Protein AF-A0A7X4KQE0-F1 (afdb_monomer_lite)

Radius of gyration: 24.95 Å; chains: 1; bounding box: 39×38×97 Å

pLDDT: mean 81.62, std 15.53, range [39.34, 97.19]

Secondary structure (DSSP, 8-state):
-------SHHHHHHHHHHHHHHHHHHHHHHHHHSGGGS--TTPPPEEEEETTEEEEEHHHHHHHHHPPTTSS-BGGGTEEEEEEEEETTS-EEEEEEEE-STTPPEEEEEEEEETTEEEEEEEEEE---SSS----PPPHHHHHHHHHHEEEEEPPHHHHHHHHHTTT--

Organism: NCBI:txid2660641

Structure (mmCIF, N/CA/C/O backbone):
data_AF-A0A7X4KQE0-F1
#
_entry.id   AF-A0A7X4KQE0-F1
#
loop_
_atom_site.group_PDB
_atom_site.id
_atom_site.type_symbol
_atom_site.label_atom_id
_atom_site.label_alt_id
_atom_site.label_comp_id
_atom_site.label_asym_id
_atom_site.label_entity_id
_atom_site.label_seq_id
_atom_site.pdbx_PDB_ins_code
_atom_site.Cartn_x
_atom_site.Cartn_y
_atom_site.Cartn_z
_atom_site.occupancy
_atom_site.B_iso_or_equiv
_atom_site.auth_seq_id
_atom_site.auth_comp_id
_atom_site.auth_asym_id
_atom_site.auth_atom_id
_atom_site.pdbx_PDB_model_num
ATOM 1 N N . ALA A 1 1 ? -7.260 22.794 82.183 1.00 39.34 1 ALA A N 1
ATOM 2 C CA . ALA A 1 1 ? -8.124 22.379 81.057 1.00 39.34 1 ALA A CA 1
ATOM 3 C C . ALA A 1 1 ? -7.335 22.440 79.746 1.00 39.34 1 ALA A C 1
ATOM 5 O O . ALA A 1 1 ? -6.499 23.318 79.593 1.00 39.34 1 ALA A O 1
ATOM 6 N N . ALA A 1 2 ? -7.566 21.460 78.866 1.00 49.72 2 ALA A N 1
ATOM 7 C CA . ALA A 1 2 ? -6.991 21.271 77.524 1.00 49.72 2 ALA A CA 1
ATOM 8 C C . ALA A 1 2 ? -7.319 22.450 76.562 1.00 49.72 2 ALA A C 1
ATOM 10 O O . ALA A 1 2 ? -8.254 23.189 76.835 1.00 49.72 2 ALA A O 1
ATOM 11 N N . ARG A 1 3 ? -6.653 22.695 75.420 1.00 51.06 3 ARG A N 1
ATOM 12 C CA . ARG A 1 3 ? -6.339 21.786 74.297 1.00 51.06 3 ARG A CA 1
ATOM 13 C C . ARG A 1 3 ? -5.196 22.326 73.425 1.00 51.06 3 ARG A C 1
ATOM 15 O O . ARG A 1 3 ? -5.137 23.509 73.114 1.00 51.06 3 ARG A O 1
ATOM 22 N N . LYS A 1 4 ? -4.353 21.401 72.955 1.00 53.38 4 LYS A N 1
ATOM 23 C CA . LYS A 1 4 ? -3.429 21.573 71.825 1.00 53.38 4 LYS A CA 1
ATOM 24 C C . LYS A 1 4 ? -4.229 21.687 70.523 1.00 53.38 4 LYS A C 1
ATOM 26 O O . LYS A 1 4 ? -5.046 20.812 70.252 1.00 53.38 4 LYS A O 1
ATOM 31 N N . VAL A 1 5 ? -3.922 22.672 69.681 1.00 54.62 5 VAL A N 1
ATOM 32 C CA . VAL A 1 5 ? -4.358 22.690 68.275 1.00 54.62 5 VAL A CA 1
ATOM 33 C C . VAL A 1 5 ? -3.162 23.008 67.392 1.00 54.62 5 VAL A C 1
ATOM 35 O O . VAL A 1 5 ? -2.815 24.167 67.215 1.00 54.62 5 VAL A O 1
ATOM 38 N N . ARG A 1 6 ? -2.534 21.972 66.828 1.00 58.06 6 ARG A N 1
ATOM 39 C CA . ARG A 1 6 ? -1.686 22.081 65.629 1.00 58.06 6 ARG A CA 1
ATOM 40 C C . ARG A 1 6 ? -1.667 20.744 64.889 1.00 58.06 6 ARG A C 1
ATOM 42 O O . ARG A 1 6 ? -0.824 19.900 65.181 1.00 58.06 6 ARG A O 1
ATOM 49 N N . LYS A 1 7 ? -2.576 20.545 63.928 1.00 53.94 7 LYS A N 1
ATOM 50 C CA . LYS A 1 7 ? -2.412 19.519 62.880 1.00 53.94 7 LYS A CA 1
ATOM 51 C C . LYS A 1 7 ? -3.366 19.760 61.700 1.00 53.94 7 LYS A C 1
ATOM 53 O O . LYS A 1 7 ? -4.372 19.087 61.569 1.00 53.94 7 LYS A O 1
ATOM 58 N N . GLY A 1 8 ? -3.057 20.749 60.861 1.00 50.97 8 GLY A N 1
ATOM 59 C CA . GLY A 1 8 ? -3.789 20.980 59.601 1.00 50.97 8 GLY A CA 1
ATOM 60 C C . GLY A 1 8 ? -2.901 21.025 58.354 1.00 50.97 8 GLY A C 1
ATOM 61 O O . GLY A 1 8 ? -3.337 20.674 57.271 1.00 50.97 8 GLY A O 1
ATOM 62 N N . TRP A 1 9 ? -1.624 21.395 58.490 1.00 56.19 9 TRP A N 1
ATOM 63 C CA . TRP A 1 9 ? -0.819 21.779 57.323 1.00 56.19 9 TRP A CA 1
ATOM 64 C C . TRP A 1 9 ? -0.098 20.623 56.606 1.00 56.19 9 TRP A C 1
ATOM 66 O O . TRP A 1 9 ? 0.259 20.730 55.440 1.00 56.19 9 TRP A O 1
ATOM 76 N N . ARG A 1 10 ? 0.099 19.479 57.271 1.00 57.31 10 ARG A N 1
ATOM 77 C CA . ARG A 1 10 ? 0.855 18.344 56.705 1.00 57.31 10 ARG A CA 1
ATOM 78 C C . ARG A 1 10 ? 0.039 17.447 55.767 1.00 57.31 10 ARG A C 1
ATOM 80 O O . ARG A 1 10 ? 0.621 16.547 55.175 1.00 57.31 10 ARG A O 1
ATOM 87 N N . TRP A 1 11 ? -1.276 17.649 55.666 1.00 57.97 11 TRP A N 1
ATOM 88 C CA . TRP A 1 11 ? -2.150 16.736 54.923 1.00 57.97 11 TRP A CA 1
ATOM 89 C C . TRP A 1 11 ? -2.253 17.106 53.440 1.00 57.97 11 TRP A C 1
ATOM 91 O O . TRP A 1 11 ? -2.018 16.253 52.592 1.00 57.97 11 TRP A O 1
ATOM 101 N N . SER A 1 12 ? -2.424 18.397 53.135 1.00 62.41 12 SER A N 1
ATOM 102 C CA . SER A 1 12 ? -2.459 18.894 51.752 1.00 62.41 12 SER A CA 1
ATOM 103 C C . SER A 1 12 ? -1.176 18.562 50.976 1.00 62.41 12 SER A C 1
ATOM 105 O O . SER A 1 12 ? -1.229 18.198 49.809 1.00 62.41 12 SER A O 1
ATOM 107 N N . TRP A 1 13 ? -0.006 18.593 51.624 1.00 61.50 13 TRP A N 1
ATOM 108 C CA . TRP A 1 13 ? 1.265 18.295 50.952 1.00 61.50 13 TRP A CA 1
ATOM 109 C C . TRP A 1 13 ? 1.401 16.826 50.521 1.00 61.50 13 TRP A C 1
ATOM 111 O O . TRP A 1 13 ? 2.035 16.533 49.509 1.00 61.50 13 TRP A O 1
ATOM 121 N N . LEU A 1 14 ? 0.790 15.911 51.279 1.00 75.00 14 LEU A N 1
ATOM 122 C CA . LEU A 1 14 ? 0.761 14.482 50.966 1.00 75.00 14 LEU A CA 1
ATOM 123 C C . LEU A 1 14 ? -0.174 14.187 49.786 1.00 75.00 14 LEU A C 1
ATOM 125 O O . LEU A 1 14 ? 0.155 13.356 48.944 1.00 75.00 14 LEU A O 1
ATOM 129 N N . GLU A 1 15 ? -1.292 14.907 49.686 1.00 74.69 15 GLU A N 1
ATOM 130 C CA . GLU A 1 15 ? -2.235 14.798 48.566 1.00 74.69 15 GLU A CA 1
ATOM 131 C C . GLU A 1 15 ? -1.615 15.308 47.257 1.00 74.69 15 GLU A C 1
ATOM 133 O O . GLU A 1 15 ? -1.683 14.631 46.229 1.00 74.69 15 GLU A O 1
ATOM 138 N N . TRP A 1 16 ? -0.910 16.444 47.302 1.00 81.38 16 TRP A N 1
ATOM 139 C CA . TRP A 1 16 ? -0.156 16.945 46.148 1.00 81.38 16 TRP A CA 1
ATOM 140 C C . TRP A 1 16 ? 0.995 16.014 45.751 1.00 81.38 16 TRP A C 1
ATOM 142 O O . TRP A 1 16 ? 1.248 15.823 44.561 1.00 81.38 16 TRP A O 1
ATOM 152 N N . GLY A 1 17 ? 1.657 15.384 46.729 1.00 83.88 17 GLY A N 1
ATOM 153 C CA . GLY A 1 17 ? 2.677 14.365 46.477 1.00 83.88 17 GLY A CA 1
ATOM 154 C C . GLY A 1 17 ? 2.121 13.139 45.748 1.00 83.88 17 GLY A C 1
ATOM 155 O O . GLY A 1 17 ? 2.747 12.652 44.810 1.00 83.8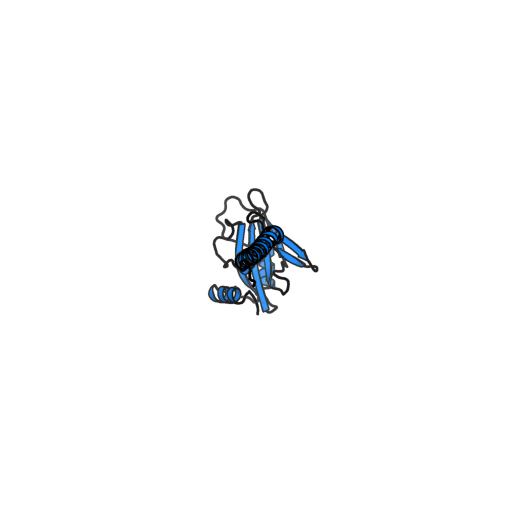8 17 GLY A O 1
ATOM 156 N N . ALA A 1 18 ? 0.923 12.678 46.121 1.00 81.25 18 ALA A N 1
ATOM 157 C CA . ALA A 1 18 ? 0.257 11.561 45.454 1.00 81.25 18 ALA A CA 1
ATOM 158 C C . ALA A 1 18 ? -0.132 11.900 44.005 1.00 81.25 18 ALA A C 1
ATOM 160 O O . ALA A 1 18 ? 0.113 11.098 43.105 1.00 81.25 18 ALA A O 1
ATOM 161 N N . LEU A 1 19 ? -0.662 13.104 43.755 1.00 82.25 19 LEU A N 1
ATOM 162 C CA . LEU A 1 19 ? -0.979 13.565 42.397 1.00 82.25 19 LEU A CA 1
ATOM 163 C C . LEU A 1 19 ? 0.273 13.664 41.519 1.00 82.25 19 LEU A C 1
ATOM 165 O O . LEU A 1 19 ? 0.269 13.175 40.390 1.00 82.25 19 LEU A O 1
ATOM 169 N N . ALA A 1 20 ? 1.360 14.234 42.045 1.00 84.62 20 ALA A N 1
ATOM 170 C CA . ALA A 1 20 ? 2.631 14.311 41.331 1.00 84.62 20 ALA A CA 1
ATOM 171 C C . ALA A 1 20 ? 3.213 12.918 41.044 1.00 84.62 20 ALA A C 1
ATOM 173 O O . ALA A 1 20 ? 3.724 12.683 39.951 1.00 84.62 20 ALA A O 1
ATOM 174 N N . ALA A 1 21 ? 3.095 11.979 41.988 1.00 85.56 21 ALA A N 1
ATOM 175 C CA . ALA A 1 21 ? 3.560 10.607 41.815 1.00 85.56 21 ALA A CA 1
ATOM 176 C C . ALA A 1 21 ? 2.759 9.847 40.746 1.00 85.56 21 ALA A C 1
ATOM 178 O O . ALA A 1 21 ? 3.359 9.181 39.905 1.00 85.56 21 ALA A O 1
ATOM 179 N N . VAL A 1 22 ? 1.427 9.978 40.725 1.00 86.44 22 VAL A N 1
ATOM 180 C CA . VAL A 1 22 ? 0.577 9.372 39.683 1.00 86.44 22 VAL A CA 1
ATOM 181 C C . VAL A 1 22 ? 0.881 9.978 38.312 1.00 86.44 22 VAL A C 1
ATOM 183 O O . VAL A 1 22 ? 0.994 9.241 37.334 1.00 86.44 22 VAL A O 1
ATOM 186 N N . LEU A 1 23 ? 1.091 11.296 38.235 1.00 86.88 23 LEU A N 1
ATOM 187 C CA . LEU A 1 23 ? 1.472 11.963 36.989 1.00 86.88 23 LEU A CA 1
ATOM 188 C C . LEU A 1 23 ? 2.850 11.492 36.497 1.00 86.88 23 LEU A C 1
ATOM 190 O O . LEU A 1 23 ? 3.009 11.170 35.324 1.00 86.88 23 LEU A O 1
ATOM 194 N N . ALA A 1 24 ? 3.836 11.399 37.393 1.00 87.69 24 ALA A N 1
ATOM 195 C CA . ALA A 1 24 ? 5.180 10.923 37.072 1.00 87.69 24 ALA A CA 1
ATOM 196 C C . ALA A 1 24 ? 5.186 9.447 36.650 1.00 87.69 24 ALA A C 1
ATOM 198 O O . ALA A 1 24 ? 5.903 9.087 35.720 1.00 87.69 24 ALA A O 1
ATOM 199 N N . LEU A 1 25 ? 4.355 8.608 37.277 1.00 85.62 25 LEU A N 1
ATOM 200 C CA . LEU A 1 25 ? 4.146 7.221 36.860 1.00 85.62 25 LEU A CA 1
ATOM 201 C C . LEU A 1 25 ? 3.483 7.142 35.484 1.00 85.62 25 LEU A C 1
ATOM 203 O O . LEU A 1 25 ? 3.952 6.383 34.644 1.00 85.62 25 LEU A O 1
ATOM 207 N N . GLY A 1 26 ? 2.455 7.950 35.214 1.00 81.38 26 GLY A N 1
ATOM 208 C CA . GLY A 1 26 ? 1.820 8.021 33.894 1.00 81.38 26 GLY A CA 1
ATOM 209 C C . GLY A 1 26 ? 2.786 8.483 32.799 1.00 81.38 26 GLY A C 1
ATOM 210 O O . GLY A 1 26 ? 2.861 7.864 31.741 1.00 81.38 26 GLY A O 1
ATOM 211 N N . VAL A 1 27 ? 3.588 9.519 33.066 1.00 82.25 27 VAL A N 1
ATOM 212 C CA . VAL A 1 27 ? 4.620 10.018 32.139 1.00 82.25 27 VAL A CA 1
ATOM 213 C C . VAL A 1 27 ? 5.755 9.009 31.973 1.00 82.25 27 VAL A C 1
ATOM 215 O O . VAL A 1 27 ? 6.245 8.836 30.862 1.00 82.25 27 VAL A O 1
ATOM 218 N N . GLY A 1 28 ? 6.167 8.323 33.040 1.00 81.50 28 GLY A N 1
ATOM 219 C CA . GLY A 1 28 ? 7.196 7.285 32.992 1.00 81.50 28 GLY A CA 1
ATOM 220 C C . GLY A 1 28 ? 6.743 6.072 32.184 1.00 81.50 28 GLY A C 1
ATOM 221 O O . GLY A 1 28 ? 7.408 5.687 31.227 1.00 81.50 28 GLY A O 1
ATOM 222 N N . LEU A 1 29 ? 5.574 5.517 32.506 1.00 73.69 29 LEU A N 1
ATOM 223 C CA . LEU A 1 29 ? 4.977 4.408 31.760 1.00 73.69 29 LEU A CA 1
ATOM 224 C C . LEU A 1 29 ? 4.671 4.800 30.310 1.00 73.69 29 LEU A C 1
ATOM 226 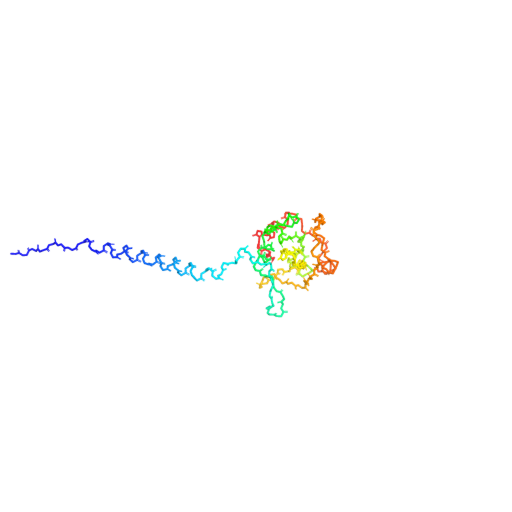O O . LEU A 1 29 ? 4.885 3.996 29.413 1.00 73.69 29 LEU A O 1
ATOM 230 N N . GLY A 1 30 ? 4.251 6.040 30.053 1.00 69.31 30 GLY A N 1
ATOM 231 C CA . GLY A 1 30 ? 4.080 6.547 28.693 1.00 69.31 30 GLY A CA 1
ATOM 232 C C . GLY A 1 30 ? 5.410 6.651 27.946 1.00 69.31 30 GLY A C 1
ATOM 233 O O . GLY A 1 30 ? 5.553 6.118 26.854 1.00 69.31 30 GLY A O 1
ATOM 234 N N . LYS A 1 31 ? 6.424 7.278 28.546 1.00 66.69 31 LYS A N 1
ATOM 235 C CA . LYS A 1 31 ? 7.725 7.499 27.904 1.00 66.69 31 LYS A CA 1
ATOM 236 C C . LYS A 1 31 ? 8.505 6.208 27.668 1.00 66.69 31 LYS A C 1
ATOM 238 O O . LYS A 1 31 ? 9.205 6.131 26.670 1.00 66.69 31 LYS A O 1
ATOM 243 N N . PHE A 1 32 ? 8.416 5.224 28.559 1.00 67.69 32 PHE A N 1
ATOM 244 C CA . PHE A 1 32 ? 9.171 3.973 28.431 1.00 67.69 32 PHE A CA 1
ATOM 245 C C . PHE A 1 32 ? 8.344 2.819 27.853 1.00 67.69 32 PHE A C 1
ATOM 247 O O . PHE A 1 32 ? 8.914 1.946 27.219 1.00 67.69 32 PHE A O 1
ATOM 254 N N . GLY A 1 33 ? 7.020 2.817 28.024 1.00 57.25 33 GLY A N 1
ATOM 255 C CA . GLY A 1 33 ? 6.136 1.781 27.479 1.00 57.25 33 GLY A CA 1
ATOM 256 C C . GLY A 1 33 ? 5.596 2.088 26.080 1.00 57.25 33 GLY A C 1
ATOM 257 O O . GLY A 1 33 ? 5.318 1.159 25.329 1.00 57.25 33 GLY A O 1
ATOM 258 N N . LEU A 1 34 ? 5.462 3.370 25.706 1.00 56.38 34 LEU A N 1
ATOM 259 C CA . LEU A 1 34 ? 4.989 3.772 24.372 1.00 56.38 34 LEU A CA 1
ATOM 260 C C . LEU A 1 34 ? 6.122 4.187 23.424 1.00 56.38 34 LEU A C 1
ATOM 262 O O . LEU A 1 34 ? 5.879 4.279 22.225 1.00 56.38 34 LEU A O 1
ATOM 266 N N . ALA A 1 35 ? 7.352 4.410 23.906 1.00 52.75 35 ALA A N 1
ATOM 267 C CA . ALA A 1 35 ? 8.478 4.732 23.021 1.00 52.75 35 ALA A CA 1
ATOM 268 C C . ALA A 1 35 ? 8.843 3.570 22.084 1.00 52.75 35 ALA A C 1
ATOM 270 O O . ALA A 1 35 ? 9.135 3.824 20.921 1.00 52.75 35 ALA A O 1
ATOM 271 N N . ASP A 1 36 ? 8.722 2.319 22.539 1.00 50.81 36 ASP A N 1
ATOM 272 C CA . ASP A 1 36 ? 8.872 1.133 21.677 1.00 50.81 36 ASP A CA 1
ATOM 273 C C . ASP A 1 36 ? 7.712 0.967 20.674 1.00 50.81 36 ASP A C 1
ATOM 275 O O . ASP A 1 36 ? 7.809 0.203 19.715 1.00 50.81 36 ASP A O 1
ATOM 279 N N . TRP A 1 37 ? 6.604 1.688 20.877 1.00 51.00 37 TRP A N 1
ATOM 280 C CA . TRP A 1 37 ? 5.461 1.743 19.961 1.00 51.00 37 TRP A CA 1
ATOM 281 C C . TRP A 1 37 ? 5.511 2.930 18.999 1.00 51.00 37 TRP A C 1
ATOM 283 O O . TRP A 1 37 ? 4.756 2.951 18.024 1.00 51.00 37 TRP A O 1
ATOM 293 N N . GLN A 1 38 ? 6.372 3.919 19.248 1.00 48.53 38 GLN A N 1
ATOM 294 C CA . GLN A 1 38 ? 6.547 5.043 18.344 1.00 48.53 38 GLN A CA 1
ATOM 295 C C . GLN A 1 38 ? 7.330 4.531 17.123 1.00 48.53 38 GLN A C 1
ATOM 297 O O . GLN A 1 38 ? 8.484 4.128 17.274 1.00 48.53 38 GLN A O 1
ATOM 302 N N . PRO A 1 39 ? 6.746 4.520 15.909 1.00 52.06 39 PRO A N 1
ATOM 303 C CA . PRO A 1 39 ? 7.472 4.097 14.720 1.00 52.06 39 PRO A CA 1
ATOM 304 C C . PRO A 1 39 ? 8.713 4.977 14.574 1.00 52.06 39 PRO A C 1
ATOM 306 O O . PRO A 1 39 ? 8.579 6.202 14.524 1.00 52.06 39 PRO A O 1
ATOM 309 N N . ASP A 1 40 ? 9.898 4.364 14.527 1.00 53.97 40 ASP A N 1
ATOM 310 C CA . ASP A 1 40 ? 11.155 5.080 14.315 1.00 53.97 40 ASP A CA 1
ATOM 311 C C . ASP A 1 40 ? 11.000 6.020 13.096 1.00 53.97 40 ASP A C 1
ATOM 313 O O . ASP A 1 40 ? 10.701 5.551 11.989 1.00 53.97 40 ASP A O 1
ATOM 317 N N . PRO A 1 41 ? 11.174 7.346 13.267 1.00 52.19 41 PRO A N 1
ATOM 318 C CA . PRO A 1 41 ? 11.052 8.321 12.186 1.00 52.19 41 PRO A CA 1
ATOM 319 C C . PRO A 1 41 ? 12.007 8.071 11.010 1.00 52.19 41 PRO A C 1
ATOM 321 O O . PRO A 1 41 ? 11.810 8.651 9.938 1.00 52.19 41 PRO A O 1
ATOM 324 N N . GLN A 1 42 ? 13.041 7.247 11.200 1.00 56.09 42 GLN A N 1
ATOM 325 C CA . GLN A 1 42 ? 14.028 6.855 10.195 1.00 56.09 42 GLN A CA 1
ATOM 326 C C . GLN A 1 42 ? 13.839 5.417 9.690 1.00 56.09 42 GLN A C 1
ATOM 328 O O . GLN A 1 42 ? 14.535 5.021 8.755 1.00 56.09 42 GLN A O 1
ATOM 333 N N . ALA A 1 43 ? 12.884 4.647 10.225 1.00 63.19 43 ALA A N 1
ATOM 334 C CA . ALA A 1 43 ? 12.665 3.285 9.757 1.00 63.19 43 ALA A CA 1
ATOM 335 C C . ALA A 1 43 ? 12.235 3.268 8.278 1.00 63.19 43 ALA A C 1
ATOM 337 O O . ALA A 1 43 ? 11.401 4.085 7.856 1.00 63.19 43 ALA A O 1
ATOM 338 N N . PRO A 1 44 ? 12.776 2.334 7.478 1.00 67.56 44 PRO A N 1
ATOM 339 C CA . PRO A 1 44 ? 12.383 2.177 6.089 1.00 67.56 44 PRO A CA 1
ATOM 340 C C . PRO A 1 44 ? 10.910 1.743 5.978 1.00 67.56 44 PRO A C 1
ATOM 342 O O . PRO A 1 44 ? 10.352 1.166 6.918 1.00 67.56 44 PRO A O 1
ATOM 345 N N . PRO A 1 45 ? 10.256 2.002 4.831 1.00 75.19 45 PRO A N 1
ATOM 346 C CA . PRO A 1 45 ? 8.938 1.442 4.545 1.00 75.19 45 PRO A CA 1
ATOM 347 C C . PRO A 1 45 ? 8.988 -0.082 4.694 1.00 75.19 45 PRO A C 1
ATOM 349 O O . PRO A 1 45 ? 9.826 -0.743 4.082 1.00 75.19 45 PRO A O 1
ATOM 352 N N . SER A 1 46 ? 8.110 -0.633 5.532 1.00 83.06 46 SER A N 1
ATOM 353 C CA . SER A 1 46 ? 8.169 -2.033 5.940 1.00 83.06 46 SER A CA 1
ATOM 354 C C . SER A 1 46 ? 6.890 -2.789 5.604 1.00 83.06 46 SER A C 1
ATOM 356 O O . SER A 1 46 ? 5.795 -2.231 5.483 1.00 83.06 46 SER A O 1
ATOM 358 N N . VAL A 1 47 ? 7.052 -4.097 5.448 1.00 88.56 47 VAL A N 1
ATOM 359 C CA . VAL A 1 47 ? 5.978 -5.068 5.260 1.00 88.56 47 VAL A CA 1
ATOM 360 C C . VAL A 1 47 ? 6.225 -6.233 6.208 1.00 88.56 47 VAL A C 1
ATOM 362 O O . VAL A 1 47 ? 7.377 -6.533 6.518 1.00 88.56 47 VAL A O 1
ATOM 365 N N . ALA A 1 48 ? 5.176 -6.917 6.662 1.00 89.62 48 ALA A N 1
ATOM 366 C CA . ALA A 1 48 ? 5.377 -8.254 7.219 1.00 89.62 48 ALA A CA 1
ATOM 367 C C . ALA A 1 48 ? 4.286 -9.220 6.819 1.00 89.62 48 ALA A C 1
ATOM 369 O O . ALA A 1 48 ? 3.183 -8.843 6.436 1.00 89.62 48 ALA A O 1
ATOM 370 N N . TRP A 1 49 ? 4.636 -10.487 6.954 1.00 89.62 49 TRP A N 1
ATOM 371 C CA . TRP A 1 49 ? 3.734 -11.593 6.761 1.00 89.62 49 TRP A CA 1
ATOM 372 C C . TRP A 1 49 ? 2.912 -11.829 8.028 1.00 89.62 49 TRP A C 1
ATOM 374 O O . TRP A 1 49 ? 3.483 -12.065 9.094 1.00 89.62 49 TRP A O 1
ATOM 384 N N . ARG A 1 50 ? 1.583 -11.758 7.922 1.00 88.25 50 ARG A N 1
ATOM 385 C CA . ARG A 1 50 ? 0.642 -12.122 8.990 1.00 88.25 50 ARG A CA 1
ATOM 386 C C . ARG A 1 50 ? -0.588 -12.784 8.391 1.00 88.25 50 ARG A C 1
ATOM 388 O O . ARG A 1 50 ? -1.072 -12.353 7.350 1.00 88.25 50 ARG A O 1
ATOM 395 N N . ASP A 1 51 ? -1.069 -13.838 9.041 1.00 85.56 51 ASP A N 1
ATOM 396 C CA . ASP A 1 51 ? -2.296 -14.548 8.653 1.00 85.56 51 ASP A CA 1
ATOM 397 C C . ASP A 1 51 ? -2.326 -14.969 7.171 1.00 85.56 51 ASP A C 1
ATOM 399 O O . ASP A 1 51 ? -3.342 -14.860 6.488 1.00 85.56 51 ASP A O 1
ATOM 403 N N . GLY A 1 52 ? -1.176 -15.408 6.644 1.00 89.44 52 GLY A N 1
ATOM 404 C CA . GLY A 1 52 ? -1.047 -15.836 5.248 1.00 89.44 52 GLY A CA 1
ATOM 405 C C . GLY A 1 52 ? -1.089 -14.700 4.219 1.00 89.44 52 GLY A C 1
ATOM 406 O O . GLY A 1 52 ? -1.220 -14.972 3.027 1.00 89.44 52 GLY A O 1
ATOM 407 N N . ALA A 1 53 ? -0.984 -13.443 4.652 1.00 92.38 53 ALA A N 1
ATOM 408 C CA . ALA A 1 53 ? -0.963 -12.275 3.784 1.00 92.38 53 ALA A CA 1
ATOM 409 C C . ALA A 1 53 ? 0.220 -11.354 4.102 1.00 92.38 53 ALA A C 1
ATOM 411 O O . ALA A 1 53 ? 0.667 -11.226 5.243 1.00 92.38 53 ALA A O 1
ATOM 412 N N . LEU A 1 54 ? 0.700 -10.653 3.078 1.00 94.69 54 LEU A N 1
ATOM 413 C CA . LEU A 1 54 ? 1.653 -9.568 3.256 1.00 94.69 54 LEU A CA 1
ATOM 414 C C . LEU A 1 54 ? 0.889 -8.301 3.663 1.00 94.69 54 LEU A C 1
ATOM 416 O O . LEU A 1 54 ? -0.049 -7.907 2.974 1.00 94.69 54 LEU A O 1
ATOM 420 N N . LEU A 1 55 ? 1.269 -7.673 4.773 1.00 95.44 55 LEU A N 1
ATOM 421 C CA . LEU A 1 55 ? 0.654 -6.455 5.303 1.00 95.44 55 LEU A CA 1
ATOM 422 C C . LEU A 1 55 ? 1.638 -5.287 5.292 1.00 95.44 55 LEU A C 1
ATOM 424 O O . LEU A 1 55 ? 2.813 -5.459 5.631 1.00 95.44 55 LEU A O 1
ATOM 428 N N . ALA A 1 56 ? 1.146 -4.095 4.952 1.00 94.50 56 ALA A N 1
ATOM 429 C CA . ALA A 1 56 ? 1.916 -2.861 5.059 1.00 94.50 56 ALA A CA 1
ATOM 430 C C . ALA A 1 56 ? 2.086 -2.491 6.529 1.00 94.50 56 ALA A C 1
ATOM 432 O O . ALA A 1 56 ? 1.148 -2.621 7.319 1.00 94.50 56 ALA A O 1
ATOM 433 N N . GLN A 1 57 ? 3.259 -1.977 6.887 1.00 90.88 57 GLN A N 1
ATOM 434 C CA . GLN A 1 57 ? 3.553 -1.528 8.242 1.00 90.88 57 GLN A CA 1
ATOM 435 C C . GLN A 1 57 ? 4.300 -0.196 8.263 1.00 90.88 57 GLN A C 1
ATOM 437 O O . GLN A 1 57 ? 4.773 0.311 7.241 1.00 90.88 57 GLN A O 1
ATOM 442 N N . GLY A 1 58 ? 4.350 0.396 9.458 1.00 88.81 58 GLY A N 1
ATOM 443 C CA . GLY A 1 58 ? 5.064 1.639 9.725 1.00 88.81 58 GLY A CA 1
ATOM 444 C C . GLY A 1 58 ? 4.694 2.747 8.740 1.00 88.81 58 GLY A C 1
ATOM 445 O O . GLY A 1 58 ? 3.520 3.027 8.497 1.00 88.81 58 GLY A O 1
ATOM 446 N N . ARG A 1 59 ? 5.716 3.358 8.134 1.00 88.12 59 ARG A N 1
ATOM 447 C CA . ARG A 1 59 ? 5.563 4.475 7.189 1.00 88.12 59 ARG A CA 1
ATOM 448 C C . ARG A 1 59 ? 4.768 4.108 5.947 1.00 88.12 59 ARG A C 1
ATOM 450 O O . ARG A 1 59 ? 4.071 4.963 5.414 1.00 88.12 59 ARG A O 1
ATOM 457 N N . LEU A 1 60 ? 4.854 2.861 5.484 1.00 93.12 60 LEU A N 1
ATOM 458 C CA . LEU A 1 60 ? 4.085 2.446 4.318 1.00 93.12 60 LEU A CA 1
ATOM 459 C C . LEU A 1 60 ? 2.589 2.427 4.646 1.00 93.12 60 LEU A C 1
ATOM 461 O O . LEU A 1 60 ? 1.805 3.007 3.903 1.00 93.12 60 LEU A O 1
ATOM 465 N N . ALA A 1 61 ? 2.201 1.839 5.781 1.00 93.94 61 ALA A N 1
ATOM 466 C CA . ALA A 1 61 ? 0.808 1.842 6.232 1.00 93.94 61 ALA A CA 1
ATOM 467 C C . ALA A 1 61 ? 0.281 3.269 6.463 1.00 93.94 61 ALA A C 1
ATOM 469 O O . ALA A 1 61 ? -0.782 3.618 5.960 1.00 93.94 61 ALA A O 1
ATOM 470 N N . LEU A 1 62 ? 1.062 4.119 7.137 1.00 92.94 62 LEU A N 1
ATOM 471 C CA . LEU A 1 62 ? 0.685 5.515 7.381 1.00 92.94 62 LEU A CA 1
ATOM 472 C C . LEU A 1 62 ? 0.531 6.317 6.083 1.00 92.94 62 LEU A C 1
ATOM 474 O O . LEU A 1 62 ? -0.430 7.068 5.937 1.00 92.94 62 LEU A O 1
ATOM 478 N N . ALA A 1 63 ? 1.432 6.137 5.113 1.00 94.25 63 ALA A N 1
ATOM 479 C CA . ALA A 1 63 ? 1.302 6.768 3.802 1.00 94.25 63 ALA A CA 1
ATOM 480 C C . ALA A 1 63 ? 0.049 6.280 3.061 1.00 94.25 63 ALA A C 1
ATOM 482 O O . ALA A 1 63 ? -0.662 7.086 2.463 1.00 94.25 63 ALA A O 1
ATOM 483 N N . LEU A 1 64 ? -0.249 4.981 3.130 1.00 96.38 64 LEU A N 1
ATOM 484 C CA . LEU A 1 64 ? -1.456 4.405 2.540 1.00 96.38 64 LEU A CA 1
ATOM 485 C C . LEU A 1 64 ? -2.739 4.928 3.193 1.00 96.38 64 LEU A C 1
ATOM 487 O O . LEU A 1 64 ? -3.753 5.018 2.510 1.00 96.38 64 LEU A O 1
ATOM 491 N N . ASP A 1 65 ? -2.710 5.330 4.461 1.00 95.44 65 ASP A N 1
ATOM 492 C CA . ASP A 1 65 ? -3.869 5.952 5.103 1.00 95.44 65 ASP A CA 1
ATOM 493 C C . ASP A 1 65 ? -3.968 7.462 4.812 1.00 95.44 65 ASP A C 1
ATOM 495 O O . ASP A 1 65 ? -5.071 7.966 4.602 1.00 95.44 65 ASP A O 1
ATOM 499 N N . GLN A 1 66 ? -2.840 8.183 4.777 1.00 94.44 66 GLN A N 1
ATOM 500 C CA . GLN A 1 66 ? -2.823 9.649 4.922 1.00 94.44 66 GLN A CA 1
ATOM 501 C C . GLN A 1 66 ? -2.278 10.428 3.721 1.00 94.44 66 GLN A C 1
ATOM 503 O O . GLN A 1 66 ? -2.563 11.618 3.594 1.00 94.44 66 GLN A O 1
ATOM 508 N N . ALA A 1 67 ? -1.466 9.821 2.855 1.00 94.25 67 ALA A N 1
ATOM 509 C CA . ALA A 1 67 ? -0.867 10.545 1.738 1.00 94.25 67 ALA A CA 1
ATOM 510 C C . ALA A 1 67 ? -1.859 10.610 0.565 1.00 94.25 67 ALA A C 1
ATOM 512 O O . ALA A 1 67 ? -2.349 9.555 0.168 1.00 94.25 67 ALA A O 1
ATOM 513 N N . PRO A 1 68 ? -2.147 11.783 -0.024 1.00 93.62 68 PRO A N 1
ATOM 514 C CA . PRO A 1 68 ? -2.922 11.876 -1.264 1.00 93.62 68 PRO A CA 1
ATOM 515 C C . PRO A 1 68 ? -2.188 11.234 -2.452 1.00 93.62 68 PRO A C 1
ATOM 517 O O . PRO A 1 68 ? -0.952 11.264 -2.514 1.00 93.62 68 PRO A O 1
ATOM 520 N N . SER A 1 69 ? -2.933 10.686 -3.412 1.00 93.00 69 SER A N 1
ATOM 521 C CA . SER A 1 69 ? -2.366 10.185 -4.669 1.00 93.00 69 SER A CA 1
ATOM 522 C C . SER A 1 69 ? -1.823 11.320 -5.529 1.00 93.00 69 SER A C 1
ATOM 524 O O . SER A 1 69 ? -2.315 12.447 -5.496 1.00 93.00 69 SER A O 1
ATOM 526 N N . GLY A 1 70 ? -0.784 11.031 -6.313 1.00 85.00 70 GLY A N 1
ATOM 527 C CA . GLY A 1 70 ? -0.191 12.001 -7.240 1.00 85.00 70 GLY A CA 1
ATOM 528 C C . GLY A 1 70 ? 0.609 13.125 -6.569 1.00 85.00 70 GLY A C 1
ATOM 529 O O . GLY A 1 70 ? 1.228 13.930 -7.264 1.00 85.00 70 GLY A O 1
ATOM 530 N N . ALA A 1 71 ? 0.657 13.171 -5.233 1.00 83.00 71 ALA A N 1
ATOM 531 C CA . ALA A 1 71 ? 1.530 14.076 -4.498 1.00 83.00 71 ALA A CA 1
ATOM 532 C C . ALA A 1 71 ? 3.016 13.713 -4.702 1.00 83.00 71 ALA A C 1
ATOM 534 O O . ALA A 1 71 ? 3.367 12.579 -5.033 1.00 83.00 71 ALA A O 1
ATOM 535 N N . GLY A 1 72 ? 3.917 14.667 -4.436 1.00 75.19 72 GLY A N 1
ATOM 536 C CA . GLY A 1 72 ? 5.372 14.518 -4.605 1.00 75.19 72 GLY A CA 1
ATOM 537 C C . GLY A 1 72 ? 6.038 13.411 -3.769 1.00 75.19 72 GLY A C 1
ATOM 538 O O . GLY A 1 72 ? 7.223 13.138 -3.957 1.00 75.19 72 GLY A O 1
ATOM 539 N N . GLY A 1 73 ? 5.278 12.715 -2.925 1.00 82.44 73 GLY A N 1
ATOM 540 C CA . GLY A 1 73 ? 5.743 11.731 -1.956 1.00 82.44 73 GLY A CA 1
ATOM 541 C C . GLY A 1 73 ? 5.758 12.312 -0.544 1.00 82.44 73 GLY A C 1
ATOM 542 O O . GLY A 1 73 ? 5.896 13.516 -0.345 1.00 82.44 73 GLY A O 1
ATOM 543 N N . VAL A 1 74 ? 5.594 11.444 0.446 1.00 84.81 74 VAL A N 1
ATOM 544 C CA . VAL A 1 74 ? 5.748 11.765 1.867 1.00 84.81 74 VAL A CA 1
ATOM 545 C C . VAL A 1 74 ? 7.123 11.309 2.339 1.00 84.81 74 VAL A C 1
ATOM 547 O O . VAL A 1 74 ? 7.831 10.601 1.620 1.00 84.81 74 VAL A O 1
ATOM 550 N N . TYR A 1 75 ? 7.517 11.712 3.550 1.00 84.00 75 TYR A N 1
ATOM 551 C CA . TYR A 1 75 ? 8.714 11.167 4.195 1.00 84.00 75 TYR A CA 1
ATOM 552 C C . TYR A 1 75 ? 10.005 11.394 3.391 1.00 84.00 75 TYR A C 1
ATOM 554 O O . TYR A 1 75 ? 10.786 10.470 3.178 1.00 84.00 75 TYR A O 1
ATOM 562 N N . GLY A 1 76 ? 10.197 12.616 2.886 1.00 77.00 76 GLY A N 1
ATOM 563 C CA . GLY A 1 76 ? 11.340 12.941 2.026 1.00 77.00 76 GLY A CA 1
ATOM 564 C C . GLY A 1 76 ? 11.294 12.253 0.657 1.00 77.00 76 GLY A C 1
ATOM 565 O O . GLY A 1 76 ? 12.334 12.058 0.043 1.00 77.00 76 GLY A O 1
ATOM 566 N N . GLY A 1 77 ? 10.107 11.841 0.195 1.00 78.75 77 GLY A N 1
ATOM 567 C CA . GLY A 1 77 ? 9.925 11.138 -1.079 1.00 78.75 77 GLY A CA 1
ATOM 568 C C . GLY A 1 77 ? 10.169 9.628 -1.007 1.00 78.75 77 GLY A C 1
ATOM 569 O O . GLY A 1 77 ? 10.152 8.959 -2.038 1.00 78.75 77 GLY A O 1
ATOM 570 N N . THR A 1 78 ? 10.370 9.072 0.193 1.00 84.94 78 THR A N 1
ATOM 571 C CA . THR A 1 78 ? 10.588 7.628 0.390 1.00 84.94 78 THR A CA 1
ATOM 572 C C . THR A 1 78 ? 9.337 6.795 0.167 1.00 84.94 78 THR A C 1
ATOM 574 O O . THR A 1 78 ? 9.464 5.611 -0.111 1.00 84.94 78 THR A O 1
ATOM 577 N N . VAL A 1 79 ? 8.139 7.375 0.259 1.00 89.56 79 VAL A N 1
ATOM 578 C CA . VAL A 1 79 ? 6.888 6.703 -0.111 1.00 89.56 79 VAL A CA 1
ATOM 579 C C . VAL A 1 79 ? 6.030 7.663 -0.918 1.00 89.56 79 VAL A C 1
ATOM 581 O O . VAL A 1 79 ? 5.813 8.807 -0.519 1.00 89.56 79 VAL A O 1
ATOM 584 N N . ARG A 1 80 ? 5.508 7.197 -2.048 1.00 91.88 80 ARG A N 1
ATOM 585 C CA . ARG A 1 80 ? 4.590 7.939 -2.907 1.00 91.88 80 ARG A CA 1
ATOM 586 C C . ARG A 1 80 ? 3.417 7.050 -3.288 1.00 91.88 80 ARG A C 1
ATOM 588 O O . ARG A 1 80 ? 3.609 5.917 -3.724 1.00 91.88 80 ARG A O 1
ATOM 595 N N . ILE A 1 81 ? 2.213 7.594 -3.155 1.00 94.56 81 ILE A N 1
ATOM 596 C CA . ILE A 1 81 ? 1.000 6.952 -3.648 1.00 94.56 81 ILE A CA 1
ATOM 597 C C . ILE A 1 81 ? 0.774 7.396 -5.092 1.00 94.56 81 ILE A C 1
ATOM 599 O O . ILE A 1 81 ? 0.738 8.593 -5.387 1.00 94.56 81 ILE A O 1
ATOM 603 N N . VAL A 1 82 ? 0.665 6.423 -5.992 1.00 93.19 82 VAL A N 1
ATOM 604 C CA . VAL A 1 82 ? 0.495 6.660 -7.429 1.00 93.19 82 VAL A CA 1
ATOM 605 C C . VAL A 1 82 ? -0.971 6.912 -7.755 1.00 93.19 82 VAL A C 1
ATOM 607 O O . VAL A 1 82 ? -1.290 7.887 -8.428 1.00 93.19 82 VAL A O 1
ATOM 610 N N . GLY A 1 83 ? -1.859 6.066 -7.238 1.00 93.56 83 GLY A N 1
ATOM 611 C CA . GLY A 1 83 ? -3.294 6.178 -7.468 1.00 93.56 83 GLY A CA 1
ATOM 612 C C . GLY A 1 83 ? -4.106 5.283 -6.544 1.00 93.56 83 GLY A C 1
ATOM 613 O O . GLY A 1 83 ? -3.633 4.219 -6.126 1.00 93.56 83 GLY A O 1
ATOM 614 N N . SER A 1 84 ? -5.341 5.703 -6.285 1.00 96.06 84 SER A N 1
ATOM 615 C CA . SER A 1 84 ? -6.349 4.960 -5.527 1.00 96.06 84 SER A CA 1
ATOM 616 C C . SER A 1 84 ? -7.478 4.524 -6.455 1.00 96.06 84 SER A C 1
ATOM 618 O O . SER A 1 84 ? -7.814 5.233 -7.399 1.00 96.06 84 SER A O 1
ATOM 620 N N . TYR A 1 85 ? -8.059 3.357 -6.213 1.00 95.12 85 TYR A N 1
ATOM 621 C CA . TYR A 1 85 ? -9.133 2.778 -7.024 1.00 95.12 85 TYR A CA 1
ATOM 622 C C . TYR A 1 85 ? -10.039 1.928 -6.138 1.00 95.12 85 TYR A C 1
ATOM 624 O O . TYR A 1 85 ? -9.672 1.507 -5.036 1.00 95.12 85 TYR A O 1
ATOM 632 N N . VAL A 1 86 ? -11.246 1.696 -6.637 1.00 95.12 86 VAL A N 1
ATOM 633 C CA . VAL A 1 86 ? -12.179 0.742 -6.046 1.00 95.12 86 VAL A CA 1
ATOM 634 C C . VAL A 1 86 ? -11.913 -0.606 -6.697 1.00 95.12 86 VAL A C 1
ATOM 636 O O . VAL A 1 86 ? -11.839 -0.711 -7.921 1.00 95.12 86 VAL A O 1
ATOM 639 N N . ALA A 1 87 ? -11.722 -1.632 -5.884 1.00 93.69 87 ALA A N 1
ATOM 640 C CA . ALA A 1 87 ? -11.517 -2.977 -6.372 1.00 93.69 87 ALA A CA 1
ATOM 641 C C . ALA A 1 87 ? -12.833 -3.630 -6.819 1.00 93.69 87 ALA A C 1
ATOM 643 O O . ALA A 1 87 ? -13.927 -3.189 -6.465 1.00 93.69 87 ALA A O 1
ATOM 644 N N . VAL A 1 88 ? -12.726 -4.708 -7.594 1.00 93.06 88 VAL A N 1
ATOM 645 C CA . VAL A 1 88 ? -13.859 -5.528 -8.053 1.00 93.06 88 VAL A CA 1
ATOM 646 C C . VAL A 1 88 ? -14.682 -6.109 -6.898 1.00 93.06 88 VAL A C 1
ATOM 648 O O . VAL A 1 88 ? -15.871 -6.356 -7.065 1.00 93.06 88 VAL A O 1
ATOM 651 N N . ASP A 1 89 ? -14.073 -6.293 -5.724 1.00 90.50 89 ASP A N 1
ATOM 652 C CA . ASP A 1 89 ? -14.735 -6.730 -4.488 1.00 90.50 89 ASP A CA 1
ATOM 653 C C . ASP A 1 89 ? -15.382 -5.573 -3.699 1.00 90.50 89 ASP A C 1
ATOM 655 O O . ASP A 1 89 ? -15.953 -5.789 -2.633 1.00 90.50 89 ASP A O 1
ATOM 659 N N . GLY A 1 90 ? -15.309 -4.345 -4.221 1.00 91.69 90 GLY A N 1
ATOM 660 C CA . GLY A 1 90 ? -15.852 -3.133 -3.612 1.00 91.69 90 GLY A CA 1
ATOM 661 C C . GLY A 1 90 ? -14.931 -2.459 -2.592 1.00 91.69 90 GLY A C 1
ATOM 662 O O . GLY A 1 90 ? -15.245 -1.350 -2.155 1.00 91.69 90 GLY A O 1
ATOM 663 N N . GLY A 1 91 ? -13.799 -3.075 -2.233 1.00 93.75 91 GLY A N 1
ATOM 664 C CA . GLY A 1 91 ? -12.822 -2.499 -1.310 1.00 93.75 91 GLY A CA 1
ATOM 665 C C . GLY A 1 91 ? -12.001 -1.366 -1.933 1.00 93.75 91 GLY A C 1
ATOM 666 O O . GLY A 1 91 ? -11.977 -1.178 -3.148 1.00 93.75 91 GLY A O 1
ATOM 667 N N . TYR A 1 92 ? -11.285 -0.607 -1.103 1.00 96.31 92 TYR A N 1
ATOM 668 C CA . TYR A 1 92 ? -10.316 0.375 -1.593 1.00 96.31 92 TYR A CA 1
ATOM 669 C C . TYR A 1 92 ? -8.940 -0.246 -1.751 1.00 96.31 92 TYR A C 1
ATOM 671 O O . TYR A 1 92 ? -8.435 -0.907 -0.844 1.00 96.31 92 TYR A O 1
ATOM 679 N N . CYS A 1 93 ? -8.291 0.040 -2.871 1.00 96.69 93 CYS A N 1
ATOM 680 C CA . CYS A 1 93 ? -6.910 -0.335 -3.098 1.00 96.69 93 CYS A CA 1
ATOM 681 C C . CYS A 1 93 ? -6.111 0.879 -3.589 1.00 96.69 93 CYS A C 1
ATOM 683 O O . CYS A 1 93 ? -6.620 1.755 -4.289 1.00 96.69 93 CYS A O 1
ATOM 685 N N . ARG A 1 94 ? -4.843 0.949 -3.187 1.00 96.94 94 ARG A N 1
ATOM 686 C CA . ARG A 1 94 ? -3.916 2.035 -3.497 1.00 96.94 94 ARG A CA 1
ATOM 687 C C . ARG A 1 94 ? -2.622 1.456 -4.036 1.00 96.94 94 ARG A C 1
ATOM 689 O O . ARG A 1 94 ? -2.096 0.470 -3.527 1.00 96.94 94 ARG A O 1
ATOM 696 N N . SER A 1 95 ? -2.133 2.044 -5.112 1.00 95.56 95 SER A N 1
ATOM 697 C CA . SER A 1 95 ? -0.860 1.683 -5.728 1.00 95.56 95 SER A CA 1
ATOM 698 C C . SER A 1 95 ? 0.229 2.630 -5.241 1.00 95.56 95 SER A C 1
ATOM 700 O O . SER A 1 95 ? -0.018 3.824 -5.053 1.00 95.56 95 SER A O 1
ATOM 702 N N . PHE A 1 96 ? 1.428 2.112 -4.999 1.00 94.81 96 PHE A N 1
ATOM 703 C CA . PHE A 1 96 ? 2.502 2.900 -4.404 1.00 94.81 96 PHE A CA 1
ATOM 704 C C . PHE A 1 96 ? 3.869 2.558 -4.986 1.00 94.81 96 PHE A C 1
ATOM 706 O O . PHE A 1 96 ? 4.101 1.465 -5.505 1.00 94.81 96 PHE A O 1
ATOM 713 N N . THR A 1 97 ? 4.784 3.505 -4.816 1.00 92.56 97 THR A N 1
ATOM 714 C CA . THR A 1 97 ? 6.228 3.336 -4.978 1.00 92.56 97 THR A CA 1
ATOM 715 C C . THR A 1 97 ? 6.910 3.806 -3.703 1.00 92.56 97 THR A C 1
ATOM 717 O O . THR A 1 97 ? 6.522 4.829 -3.135 1.00 92.56 97 THR A O 1
ATOM 720 N N . ALA A 1 98 ? 7.927 3.096 -3.253 1.00 89.69 98 ALA A N 1
ATOM 721 C CA . ALA A 1 98 ? 8.686 3.418 -2.067 1.00 89.69 98 ALA A CA 1
ATOM 722 C C . ALA A 1 98 ? 10.175 3.167 -2.308 1.00 89.69 98 ALA A C 1
ATOM 724 O O . ALA A 1 98 ? 10.544 2.200 -2.960 1.00 89.69 98 ALA A O 1
ATOM 725 N N . ASN A 1 99 ? 11.038 4.022 -1.777 1.00 83.88 99 ASN A N 1
ATOM 726 C CA . ASN A 1 99 ? 12.484 3.899 -1.901 1.00 83.88 99 ASN A CA 1
ATOM 727 C C . ASN A 1 99 ? 13.075 3.650 -0.513 1.00 83.88 99 ASN A C 1
ATOM 729 O O . ASN A 1 99 ? 12.782 4.390 0.427 1.00 83.88 99 ASN A O 1
ATOM 733 N N . GLY A 1 100 ? 13.920 2.625 -0.387 1.00 69.88 100 GLY A N 1
ATOM 734 C CA . GLY A 1 100 ? 14.566 2.253 0.878 1.00 69.88 100 GLY A CA 1
ATOM 735 C C . GLY A 1 100 ? 15.735 3.154 1.304 1.00 69.88 100 GLY A C 1
ATOM 736 O O . GLY A 1 100 ? 16.410 2.828 2.272 1.00 69.88 100 GLY A O 1
ATOM 737 N N . GLY A 1 101 ? 15.993 4.256 0.591 1.00 68.06 101 GLY A N 1
ATOM 738 C CA . GLY A 1 101 ? 17.151 5.132 0.800 1.00 68.06 101 GLY A CA 1
ATOM 739 C C . GLY A 1 101 ? 18.276 4.910 -0.217 1.00 68.06 101 GLY A C 1
ATOM 740 O O . GLY A 1 101 ? 18.115 4.185 -1.199 1.00 68.06 101 GLY A O 1
ATOM 741 N N . ALA A 1 102 ? 19.415 5.575 -0.006 1.00 61.78 102 ALA A N 1
ATOM 742 C CA . ALA A 1 102 ? 20.555 5.526 -0.922 1.00 61.78 102 ALA A CA 1
ATOM 743 C C . ALA A 1 102 ? 21.126 4.099 -1.034 1.00 61.78 102 ALA A C 1
ATOM 745 O O . ALA A 1 102 ? 21.487 3.490 -0.030 1.00 61.78 102 ALA A O 1
ATOM 746 N N . GLY A 1 103 ? 21.204 3.570 -2.259 1.00 64.12 103 GLY A N 1
ATOM 747 C CA . GLY A 1 103 ? 21.729 2.227 -2.543 1.00 64.12 103 GLY A CA 1
ATOM 748 C C . GLY A 1 103 ? 20.742 1.071 -2.327 1.00 64.12 103 GLY A C 1
ATOM 749 O O . GLY A 1 103 ? 21.078 -0.070 -2.639 1.00 64.12 103 GLY A O 1
ATOM 750 N N . ALA A 1 104 ? 19.525 1.339 -1.840 1.00 71.56 104 ALA A N 1
ATOM 751 C CA . ALA A 1 104 ? 18.481 0.328 -1.693 1.00 71.56 104 ALA A CA 1
ATOM 752 C C . ALA A 1 104 ? 17.655 0.167 -2.982 1.00 71.56 104 ALA A C 1
ATOM 754 O O . ALA A 1 104 ? 17.471 1.114 -3.748 1.00 71.56 104 ALA A O 1
ATOM 755 N N . GLN A 1 105 ? 17.111 -1.033 -3.202 1.00 79.69 105 GLN A N 1
ATOM 756 C CA . GLN A 1 105 ? 16.112 -1.253 -4.250 1.00 79.69 105 GLN A CA 1
ATOM 757 C C . GLN A 1 105 ? 14.822 -0.487 -3.917 1.00 79.69 105 GLN A C 1
ATOM 759 O O . GLN A 1 105 ? 14.449 -0.330 -2.749 1.00 79.69 105 GLN A O 1
ATOM 764 N N . GLY A 1 106 ? 14.136 -0.014 -4.953 1.00 86.19 106 GLY A N 1
ATOM 765 C CA . GLY A 1 106 ? 12.781 0.502 -4.841 1.00 86.19 106 GLY A CA 1
ATOM 766 C C . GLY A 1 106 ? 11.787 -0.639 -4.631 1.00 86.19 106 GLY A C 1
ATOM 767 O O . GLY A 1 106 ? 12.005 -1.771 -5.059 1.00 86.19 106 GLY A O 1
ATOM 768 N N . LEU A 1 107 ? 10.679 -0.332 -3.973 1.00 90.12 107 LEU A N 1
ATOM 769 C CA . LEU A 1 107 ? 9.531 -1.199 -3.763 1.00 90.12 107 LEU A CA 1
ATOM 770 C C . LEU A 1 107 ? 8.323 -0.583 -4.452 1.00 90.12 107 LEU A C 1
ATOM 772 O O . LEU A 1 107 ? 8.030 0.590 -4.250 1.00 90.12 107 LEU A O 1
ATOM 776 N N . ALA A 1 108 ? 7.596 -1.352 -5.246 1.00 92.81 108 ALA A N 1
ATOM 777 C CA . ALA A 1 108 ? 6.316 -0.921 -5.790 1.00 92.81 108 ALA A CA 1
ATOM 778 C C . ALA A 1 108 ? 5.276 -2.003 -5.563 1.00 92.81 108 ALA A C 1
ATOM 780 O O . ALA A 1 108 ? 5.594 -3.192 -5.550 1.00 92.81 108 ALA A O 1
ATOM 781 N N . GLY A 1 109 ? 4.024 -1.609 -5.392 1.00 95.12 109 GLY A N 1
ATOM 782 C CA . GLY A 1 109 ? 2.994 -2.591 -5.111 1.00 95.12 109 GLY A CA 1
ATOM 783 C C . GLY A 1 109 ? 1.584 -2.050 -5.151 1.00 95.12 109 GLY A C 1
ATOM 784 O O . GLY A 1 109 ? 1.331 -0.861 -5.365 1.00 95.12 109 GLY A O 1
ATOM 785 N N . LEU A 1 110 ? 0.678 -2.990 -4.924 1.00 96.25 110 LEU A N 1
ATOM 786 C CA . LEU A 1 110 ? -0.741 -2.776 -4.730 1.00 96.25 110 LEU A CA 1
ATOM 787 C C . LEU A 1 110 ? -1.047 -3.050 -3.266 1.00 96.25 110 LEU A C 1
ATOM 789 O O . LEU A 1 110 ? -0.643 -4.093 -2.758 1.00 96.25 110 LEU A O 1
ATOM 793 N N . ALA A 1 111 ? -1.775 -2.165 -2.605 1.00 97.19 111 ALA A N 1
ATOM 794 C CA . ALA A 1 111 ? -2.220 -2.359 -1.239 1.00 97.19 111 ALA A CA 1
ATOM 795 C C . ALA A 1 111 ? -3.738 -2.199 -1.169 1.00 97.19 111 ALA A C 1
ATOM 797 O O . ALA A 1 111 ? -4.262 -1.152 -1.520 1.00 97.19 111 ALA A O 1
ATOM 798 N N . CYS A 1 112 ? -4.444 -3.220 -0.701 1.00 96.19 112 CYS A N 1
ATOM 799 C CA . CYS A 1 112 ? -5.895 -3.241 -0.567 1.00 96.19 112 CYS A CA 1
ATOM 800 C C . CYS A 1 112 ? -6.299 -3.186 0.904 1.00 96.19 112 CYS A C 1
ATOM 802 O O . CYS A 1 112 ? -5.773 -3.945 1.724 1.00 96.19 112 CYS A O 1
ATOM 804 N N . LYS A 1 113 ? -7.218 -2.284 1.250 1.00 95.88 113 LYS A N 1
ATOM 805 C CA . LYS A 1 113 ? -7.710 -2.119 2.615 1.00 95.88 113 LYS A CA 1
ATOM 806 C C . LYS A 1 113 ? -8.550 -3.334 2.996 1.00 95.88 113 LYS A C 1
ATOM 808 O O . LYS A 1 113 ? -9.512 -3.675 2.318 1.00 95.88 113 LYS A O 1
ATOM 813 N N . GLY A 1 114 ? -8.183 -3.979 4.096 1.00 91.50 114 GLY A N 1
ATOM 814 C CA . GLY A 1 114 ? -8.987 -5.002 4.752 1.00 91.50 114 GLY A CA 1
ATOM 815 C C . GLY A 1 114 ? -9.086 -4.744 6.253 1.00 91.50 114 GLY A C 1
ATOM 816 O O . GLY A 1 114 ? -8.515 -3.788 6.775 1.00 91.50 114 GLY A O 1
ATOM 817 N N . ALA A 1 115 ? -9.773 -5.640 6.965 1.00 88.44 115 ALA A N 1
ATOM 818 C CA . ALA A 1 115 ? -10.014 -5.505 8.405 1.00 88.44 115 ALA A CA 1
ATOM 819 C C . ALA A 1 115 ? -8.724 -5.420 9.248 1.00 88.44 115 ALA A C 1
ATOM 821 O O . ALA A 1 115 ? -8.663 -4.671 10.214 1.00 88.44 115 ALA A O 1
ATOM 822 N N . ALA A 1 116 ? -7.679 -6.157 8.860 1.00 87.25 116 ALA A N 1
ATOM 823 C CA . ALA A 1 116 ? -6.386 -6.184 9.553 1.00 87.25 116 ALA A CA 1
ATOM 824 C C . ALA A 1 116 ? -5.397 -5.101 9.067 1.00 87.25 116 ALA A C 1
ATOM 826 O O . ALA A 1 116 ? -4.224 -5.125 9.436 1.00 87.25 116 ALA A O 1
ATOM 827 N N . GLY A 1 117 ? -5.842 -4.178 8.208 1.00 92.94 117 GLY A N 1
ATOM 828 C CA . GLY A 1 117 ? -5.006 -3.157 7.580 1.00 92.94 117 GLY A CA 1
ATOM 829 C C . GLY A 1 117 ? -4.809 -3.380 6.081 1.00 92.94 117 GLY A C 1
ATOM 830 O O . GLY A 1 117 ? -5.609 -4.034 5.410 1.00 92.94 117 GLY A O 1
ATOM 831 N N . TRP A 1 118 ? -3.748 -2.790 5.540 1.00 96.94 118 TRP A N 1
ATOM 832 C CA . TRP A 1 118 ? -3.454 -2.810 4.110 1.00 96.94 118 TRP A CA 1
ATOM 833 C C . TRP A 1 118 ? -2.752 -4.107 3.703 1.00 96.94 118 TRP A C 1
ATOM 835 O O . TRP A 1 118 ? -1.592 -4.320 4.054 1.00 96.94 118 TRP A O 1
ATOM 845 N N . LYS A 1 119 ? -3.445 -4.962 2.947 1.00 96.25 119 LYS A N 1
ATOM 846 C CA . LYS A 1 119 ? -2.918 -6.211 2.379 1.00 96.25 119 LYS A CA 1
ATOM 847 C C . LYS A 1 119 ? -2.239 -5.950 1.042 1.00 96.25 119 LYS A C 1
ATOM 849 O O . LYS A 1 119 ? -2.805 -5.250 0.212 1.00 96.25 119 LYS A O 1
ATOM 854 N N . LEU A 1 120 ? -1.083 -6.555 0.799 1.00 96.06 120 LEU A N 1
ATOM 855 C CA . LEU A 1 120 ? -0.325 -6.411 -0.439 1.00 96.06 120 LEU A CA 1
ATOM 856 C C . LEU A 1 120 ? -0.440 -7.675 -1.297 1.00 96.06 120 LEU A C 1
ATOM 858 O O . LEU A 1 120 ? 0.373 -8.586 -1.140 1.00 96.06 120 LEU A O 1
ATOM 862 N N . PRO A 1 121 ? -1.423 -7.763 -2.213 1.00 93.94 121 PRO A N 1
ATOM 863 C CA . PRO A 1 121 ? -1.512 -8.888 -3.142 1.00 93.94 121 PRO A CA 1
ATOM 864 C C . PRO A 1 121 ? -0.363 -8.919 -4.158 1.00 93.94 121 PRO A C 1
ATOM 866 O O . PRO A 1 121 ? -0.089 -9.973 -4.722 1.00 93.94 121 PRO A O 1
ATOM 869 N N . VAL A 1 122 ? 0.301 -7.786 -4.401 1.00 95.12 122 VAL A N 1
ATOM 870 C CA . VAL A 1 122 ? 1.526 -7.726 -5.200 1.00 95.12 122 VAL A CA 1
ATOM 871 C C . VAL A 1 122 ? 2.488 -6.705 -4.605 1.00 95.12 122 VAL A C 1
ATOM 873 O O . VAL A 1 122 ? 2.111 -5.577 -4.276 1.00 95.12 122 VAL A O 1
ATOM 876 N N . LEU A 1 123 ? 3.744 -7.119 -4.485 1.00 94.56 123 LEU A N 1
ATOM 877 C CA . LEU A 1 123 ? 4.878 -6.287 -4.120 1.00 94.56 123 LEU A CA 1
ATOM 878 C C . LEU A 1 123 ? 6.057 -6.718 -4.989 1.00 94.56 123 LEU A C 1
ATOM 880 O O . LEU A 1 123 ? 6.375 -7.904 -5.056 1.00 94.56 123 LEU A O 1
ATOM 884 N N . VAL A 1 124 ? 6.704 -5.761 -5.639 1.00 91.94 124 VAL A N 1
ATOM 885 C CA . VAL A 1 124 ? 7.884 -5.992 -6.470 1.00 91.94 124 VAL A CA 1
ATOM 886 C C . VAL A 1 124 ? 9.024 -5.100 -6.013 1.00 91.94 124 VAL A C 1
ATOM 888 O O . VAL A 1 124 ? 8.817 -3.955 -5.609 1.00 91.94 124 VAL A O 1
ATOM 891 N N . GLN A 1 125 ? 10.234 -5.636 -6.103 1.00 89.44 125 GLN A N 1
ATOM 892 C CA . GLN A 1 125 ? 11.461 -4.861 -5.992 1.00 89.44 125 GLN A CA 1
ATOM 893 C C . GLN A 1 125 ? 11.880 -4.416 -7.392 1.00 89.44 125 GLN A C 1
ATOM 895 O O . GLN A 1 125 ? 11.780 -5.194 -8.342 1.00 89.44 125 GLN A O 1
ATOM 900 N N . TYR A 1 126 ? 12.333 -3.176 -7.530 1.00 80.31 126 TYR A N 1
ATOM 901 C CA . TYR A 1 126 ? 12.824 -2.638 -8.793 1.00 80.31 126 TYR A CA 1
ATOM 902 C C . TYR A 1 126 ? 14.064 -1.770 -8.553 1.00 80.31 126 TYR A C 1
ATOM 904 O O . TYR A 1 126 ? 14.195 -1.170 -7.483 1.00 80.31 126 TYR A O 1
ATOM 912 N N . PRO A 1 127 ? 14.980 -1.668 -9.529 1.00 74.94 127 PRO A N 1
ATOM 913 C CA . PRO A 1 127 ? 16.121 -0.775 -9.406 1.00 74.94 127 PRO A CA 1
ATOM 914 C C . PRO A 1 127 ? 15.617 0.668 -9.310 1.00 74.94 127 PRO A C 1
ATOM 916 O O . PRO A 1 127 ? 15.000 1.183 -10.245 1.00 74.94 127 PRO A O 1
ATOM 919 N N . ALA A 1 128 ? 15.857 1.320 -8.172 1.00 64.38 128 ALA A N 1
ATOM 920 C CA . ALA A 1 128 ? 15.536 2.729 -8.000 1.00 64.38 128 ALA A CA 1
ATOM 921 C C . ALA A 1 128 ? 16.432 3.541 -8.951 1.00 64.38 128 ALA A C 1
ATOM 923 O O . ALA A 1 128 ? 17.647 3.597 -8.772 1.00 64.38 128 ALA A O 1
ATOM 924 N N . ALA A 1 129 ? 15.858 4.110 -10.015 1.00 58.03 129 ALA A N 1
ATOM 925 C CA . ALA A 1 129 ? 16.619 4.907 -10.972 1.00 58.03 129 ALA A CA 1
ATOM 926 C C . ALA A 1 129 ? 17.128 6.183 -10.284 1.00 58.03 129 ALA A C 1
ATOM 928 O O . ALA A 1 129 ? 16.323 6.976 -9.800 1.00 58.03 129 ALA A O 1
ATOM 929 N N . ALA A 1 130 ? 18.449 6.371 -10.254 1.00 54.00 130 ALA A N 1
ATOM 930 C CA . ALA A 1 130 ? 19.089 7.471 -9.534 1.00 54.00 130 ALA A CA 1
ATOM 931 C C . ALA A 1 130 ? 18.735 8.866 -10.092 1.00 54.00 130 ALA A C 1
ATOM 933 O O . ALA A 1 130 ? 18.698 9.816 -9.321 1.00 54.00 130 ALA A O 1
ATOM 934 N N . ASP A 1 131 ? 18.399 8.987 -11.387 1.00 50.38 131 ASP A N 1
ATOM 935 C CA . ASP A 1 131 ? 18.430 10.293 -12.074 1.00 50.38 131 ASP A CA 1
ATOM 936 C C . ASP A 1 131 ? 17.282 10.562 -13.072 1.00 50.38 131 ASP A C 1
ATOM 938 O O . ASP A 1 131 ? 17.395 11.452 -13.917 1.00 50.38 131 ASP A O 1
ATOM 942 N N . LYS A 1 132 ? 16.158 9.829 -13.028 1.00 50.38 132 LYS A N 1
ATOM 943 C CA . LYS A 1 132 ? 15.006 10.143 -13.904 1.00 50.38 132 LYS A CA 1
ATOM 944 C C . LYS A 1 132 ? 13.927 10.941 -13.169 1.00 50.38 132 LYS A C 1
ATOM 946 O O . LYS A 1 132 ? 13.492 10.504 -12.102 1.00 50.38 132 LYS A O 1
ATOM 951 N N . PRO A 1 133 ? 13.437 12.067 -13.736 1.00 44.72 133 PRO A N 1
ATOM 952 C CA . PRO A 1 133 ? 12.320 12.802 -13.161 1.00 44.72 133 PRO A CA 1
ATOM 953 C C . PRO A 1 133 ? 11.099 11.882 -13.079 1.00 44.72 133 PRO A C 1
ATOM 955 O O . PRO A 1 133 ? 10.548 11.421 -14.079 1.00 44.72 133 PRO A O 1
ATOM 958 N N . ALA A 1 134 ? 10.740 11.586 -11.833 1.00 52.94 134 ALA A N 1
ATOM 959 C CA . ALA A 1 134 ? 9.770 10.594 -11.420 1.00 52.94 134 ALA A CA 1
ATOM 960 C C . ALA A 1 134 ? 8.339 11.038 -11.737 1.00 52.94 134 ALA A C 1
ATOM 962 O O . ALA A 1 134 ? 7.636 11.590 -10.881 1.00 52.94 134 ALA A O 1
ATOM 963 N N . ARG A 1 135 ? 7.857 10.704 -12.937 1.00 53.31 135 ARG A N 1
ATOM 964 C CA . ARG A 1 135 ? 6.477 10.226 -13.011 1.00 53.31 135 ARG A CA 1
ATOM 965 C C . ARG A 1 135 ? 6.480 8.909 -12.243 1.00 53.31 135 ARG A C 1
ATOM 967 O O . ARG A 1 135 ? 7.365 8.086 -12.453 1.00 53.31 135 ARG A O 1
ATOM 974 N N . ALA A 1 136 ? 5.603 8.773 -11.254 1.00 60.34 136 ALA A N 1
ATOM 975 C CA . ALA A 1 136 ? 5.549 7.580 -10.418 1.00 60.34 136 ALA A CA 1
ATOM 976 C C . ALA A 1 136 ? 4.953 6.433 -11.239 1.00 60.34 136 ALA A C 1
ATOM 978 O O . ALA A 1 136 ? 3.793 6.071 -11.087 1.00 60.34 136 ALA A O 1
ATOM 979 N N . GLU A 1 137 ? 5.720 5.954 -12.210 1.00 72.12 137 GLU A N 1
ATOM 980 C CA . GLU A 1 137 ? 5.321 4.875 -13.088 1.00 72.12 137 GLU A CA 1
ATOM 981 C C . GLU A 1 137 ? 5.479 3.578 -12.310 1.00 72.12 137 GLU A C 1
ATOM 983 O O . GLU A 1 137 ? 6.565 3.209 -11.859 1.00 72.12 137 GLU A O 1
ATOM 988 N N . LEU A 1 138 ? 4.351 2.910 -12.098 1.00 85.31 138 LEU A N 1
ATOM 989 C CA . LEU A 1 138 ? 4.332 1.588 -11.499 1.00 85.31 138 LEU A CA 1
ATOM 990 C C . LEU A 1 138 ? 5.043 0.610 -12.442 1.00 85.31 138 LEU A C 1
ATOM 992 O O . LEU A 1 138 ? 4.841 0.690 -13.653 1.00 85.31 138 LEU A O 1
ATOM 996 N N . PRO A 1 139 ? 5.820 -0.358 -11.940 1.00 89.19 139 PRO A N 1
ATOM 997 C CA . PRO A 1 139 ? 6.308 -1.450 -12.773 1.00 89.19 139 PRO A CA 1
ATOM 998 C C . PRO A 1 139 ? 5.148 -2.179 -13.464 1.00 89.19 139 PRO A C 1
ATOM 1000 O O . PRO A 1 139 ? 4.090 -2.362 -12.860 1.00 89.19 139 PRO A O 1
ATOM 1003 N N . ALA A 1 140 ? 5.351 -2.641 -14.703 1.00 88.81 140 ALA A N 1
ATOM 1004 C CA . ALA A 1 140 ? 4.302 -3.273 -15.517 1.00 88.81 140 ALA A CA 1
ATOM 1005 C C . ALA A 1 140 ? 3.599 -4.443 -14.802 1.00 88.81 140 ALA A C 1
ATOM 1007 O O . ALA A 1 140 ? 2.384 -4.586 -14.884 1.00 88.81 140 ALA A O 1
ATOM 1008 N N . ALA A 1 141 ? 4.349 -5.229 -14.020 1.00 89.94 141 ALA A N 1
ATOM 1009 C CA . ALA A 1 141 ? 3.793 -6.309 -13.208 1.00 89.94 141 ALA A CA 1
ATOM 1010 C C . ALA A 1 141 ? 2.774 -5.814 -12.163 1.00 89.94 141 ALA A C 1
ATOM 1012 O O . ALA A 1 141 ? 1.795 -6.498 -11.892 1.00 89.94 141 ALA A O 1
ATOM 1013 N N . VAL A 1 142 ? 2.973 -4.622 -11.589 1.00 93.81 142 VAL A N 1
ATOM 1014 C CA . VAL A 1 142 ? 2.012 -4.016 -10.656 1.00 93.81 142 VAL A CA 1
ATOM 1015 C C . VAL A 1 142 ? 0.830 -3.425 -11.419 1.00 93.81 142 VAL A C 1
ATOM 1017 O O . VAL A 1 142 ? -0.302 -3.621 -10.988 1.00 93.81 142 VAL A O 1
ATOM 1020 N N . GLN A 1 143 ? 1.071 -2.762 -12.558 1.00 92.12 143 GLN A N 1
ATOM 1021 C CA . GLN A 1 143 ? 0.005 -2.202 -13.403 1.00 92.12 143 GLN A CA 1
ATOM 1022 C C . GLN A 1 143 ? -1.006 -3.275 -13.829 1.00 92.12 143 GLN A C 1
ATOM 1024 O O . GLN A 1 143 ? -2.201 -3.090 -13.628 1.00 92.12 143 GLN A O 1
ATOM 1029 N N . ALA A 1 144 ? -0.535 -4.438 -14.286 1.00 92.69 144 ALA A N 1
ATOM 1030 C CA . ALA A 1 144 ? -1.411 -5.546 -14.673 1.00 92.69 144 ALA A CA 1
ATOM 1031 C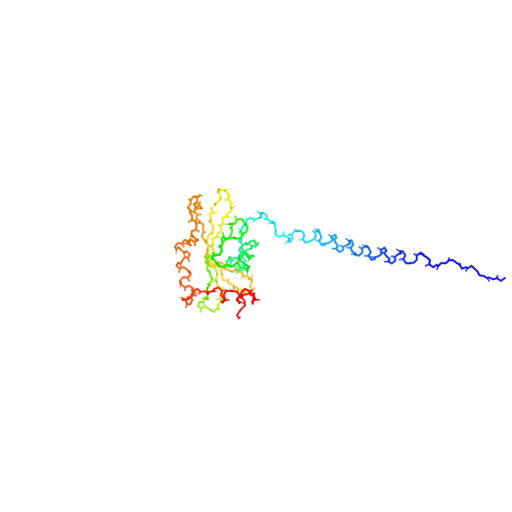 C . ALA A 1 144 ? -2.323 -6.015 -13.520 1.00 92.69 144 ALA A C 1
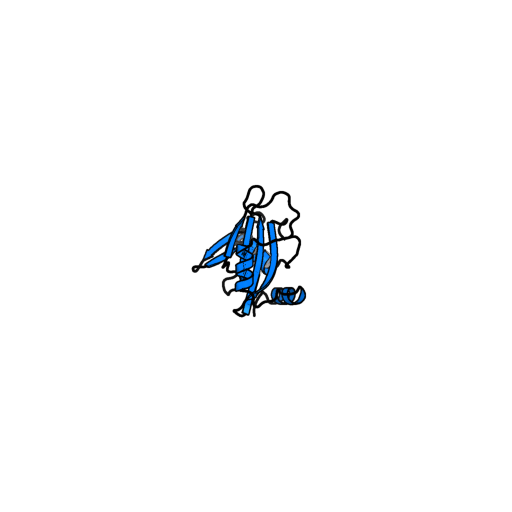ATOM 1033 O O . ALA A 1 144 ? -3.496 -6.321 -13.722 1.00 92.69 144 ALA A O 1
ATOM 1034 N N . VAL A 1 145 ? -1.810 -6.033 -12.283 1.00 94.19 145 VAL A N 1
ATOM 1035 C CA . VAL A 1 145 ? -2.608 -6.417 -11.108 1.00 94.19 145 VAL A CA 1
ATOM 1036 C C . VAL A 1 145 ? -3.570 -5.300 -10.691 1.00 94.19 145 VAL A C 1
ATOM 1038 O O . VAL A 1 145 ? -4.671 -5.607 -10.232 1.00 94.19 145 VAL A O 1
ATOM 1041 N N . VAL A 1 146 ? -3.198 -4.021 -10.858 1.00 94.00 146 VAL A N 1
ATOM 1042 C CA . VAL A 1 146 ? -4.132 -2.888 -10.697 1.00 94.00 146 VAL A CA 1
ATOM 1043 C C . VAL A 1 146 ? -5.307 -3.066 -11.650 1.00 94.00 146 VAL A C 1
ATOM 1045 O O . VAL A 1 146 ? -6.448 -3.050 -11.202 1.00 94.00 146 VAL A O 1
ATOM 1048 N N . GLU A 1 147 ? -5.038 -3.265 -12.938 1.00 92.31 147 GLU A N 1
ATOM 1049 C CA . GLU A 1 147 ? -6.064 -3.406 -13.977 1.00 92.31 147 GLU A CA 1
ATOM 1050 C C . GLU A 1 147 ? -6.979 -4.602 -13.714 1.00 92.31 147 GLU A C 1
ATOM 1052 O O . GLU A 1 147 ? -8.196 -4.472 -13.788 1.00 92.31 147 GLU A O 1
ATOM 1057 N N . GLN A 1 148 ? -6.411 -5.746 -13.323 1.00 93.75 148 GLN A N 1
ATOM 1058 C CA . GLN A 1 148 ? -7.183 -6.947 -13.007 1.00 93.75 148 GLN A CA 1
ATOM 1059 C C . GLN A 1 148 ? -8.093 -6.771 -11.781 1.00 93.75 148 GLN A C 1
ATOM 1061 O O . GLN A 1 148 ? -9.150 -7.397 -11.699 1.00 93.75 148 GLN A O 1
ATOM 1066 N N . ARG A 1 149 ? -7.661 -5.986 -10.786 1.00 93.12 149 ARG A N 1
ATOM 1067 C CA . ARG A 1 149 ? -8.384 -5.834 -9.515 1.00 93.12 149 ARG A CA 1
ATOM 1068 C C . ARG A 1 149 ? -9.259 -4.597 -9.452 1.00 93.12 149 ARG A C 1
ATOM 1070 O O . ARG A 1 149 ? -10.140 -4.575 -8.605 1.00 93.12 149 ARG A O 1
ATOM 1077 N N . SER A 1 150 ? -9.014 -3.585 -10.271 1.00 91.81 150 SER A N 1
ATOM 1078 C CA . SER A 1 150 ? -9.789 -2.347 -10.310 1.00 91.81 150 SER A CA 1
ATOM 1079 C C . SER A 1 150 ? -11.144 -2.571 -10.981 1.00 91.81 150 SER A C 1
ATOM 1081 O O . SER A 1 150 ? -11.259 -3.334 -11.934 1.00 91.81 150 SER A O 1
ATOM 1083 N N . ASN A 1 151 ? -12.174 -1.861 -10.523 1.00 91.56 151 ASN A N 1
ATOM 1084 C CA . ASN A 1 151 ? -13.483 -1.831 -11.178 1.00 91.56 151 ASN A CA 1
ATOM 1085 C C . ASN A 1 151 ? -13.547 -0.873 -12.388 1.00 91.56 151 ASN A C 1
ATOM 1087 O O . ASN A 1 151 ? -14.630 -0.619 -12.913 1.00 91.56 151 ASN A O 1
ATOM 1091 N N . GLY A 1 152 ? -12.402 -0.341 -12.827 1.00 76.62 152 GLY A N 1
ATOM 1092 C CA . GLY A 1 152 ? -12.256 0.394 -14.085 1.00 76.62 152 GLY A CA 1
ATOM 1093 C C . GLY A 1 152 ? -11.991 1.892 -13.945 1.00 76.62 152 GLY A C 1
ATOM 1094 O O . GLY A 1 152 ? -11.566 2.502 -14.923 1.00 76.62 152 GLY A O 1
ATOM 1095 N N . ALA A 1 153 ? -12.159 2.494 -12.762 1.00 77.69 153 ALA A N 1
ATOM 1096 C CA . ALA A 1 153 ? -11.852 3.911 -12.557 1.00 77.69 153 ALA A CA 1
ATOM 1097 C C . ALA A 1 153 ? -10.943 4.150 -11.346 1.00 77.69 153 ALA A C 1
ATOM 1099 O O . ALA A 1 153 ? -11.166 3.641 -10.245 1.00 77.69 153 ALA A O 1
ATOM 1100 N N . THR A 1 154 ? -9.920 4.980 -11.549 1.00 89.81 154 THR A N 1
ATOM 1101 C CA . THR A 1 154 ? -9.186 5.602 -10.445 1.00 89.81 154 THR A CA 1
ATOM 1102 C C . THR A 1 154 ? -10.097 6.589 -9.728 1.00 89.81 154 THR A C 1
ATOM 1104 O O . THR A 1 154 ? -10.844 7.325 -10.372 1.00 89.81 154 THR A O 1
ATOM 1107 N N . LEU A 1 155 ? -10.006 6.630 -8.404 1.00 93.94 155 LEU A N 1
ATOM 1108 C CA . LEU A 1 155 ? -10.650 7.657 -7.598 1.00 93.94 155 LEU A CA 1
ATOM 1109 C C . LEU A 1 155 ? -10.095 9.025 -7.995 1.00 93.94 155 LEU A C 1
ATOM 1111 O O . LEU A 1 155 ? -8.878 9.210 -8.077 1.00 93.94 155 LEU A O 1
ATOM 1115 N N . ASP A 1 156 ? -10.992 9.977 -8.229 1.00 94.25 156 ASP A N 1
ATOM 1116 C CA . ASP A 1 156 ? -10.601 11.374 -8.347 1.00 94.25 156 ASP A CA 1
ATOM 1117 C C . ASP A 1 156 ? -10.188 11.944 -6.977 1.00 94.25 156 ASP A C 1
ATOM 1119 O O . ASP A 1 156 ? -10.313 11.305 -5.928 1.00 94.25 156 ASP A O 1
ATOM 1123 N N . ALA A 1 157 ? -9.681 13.175 -6.977 1.00 94.00 157 ALA A N 1
ATOM 1124 C CA . ALA A 1 157 ? -9.190 13.809 -5.759 1.00 94.00 157 ALA A CA 1
ATOM 1125 C C . ALA A 1 157 ? -10.288 14.089 -4.714 1.00 94.00 157 ALA A C 1
ATOM 1127 O O . ALA A 1 157 ? -9.961 14.268 -3.542 1.00 94.00 157 ALA A O 1
ATOM 1128 N N . ALA A 1 158 ? -11.563 14.194 -5.100 1.00 95.56 158 ALA A N 1
ATOM 1129 C CA . ALA A 1 158 ? -12.657 14.398 -4.152 1.00 95.56 158 ALA A CA 1
ATOM 1130 C C . ALA A 1 158 ? -13.037 13.065 -3.496 1.00 95.56 158 ALA A C 1
ATOM 1132 O O . ALA A 1 158 ? -12.965 12.945 -2.275 1.00 95.56 158 ALA A O 1
ATOM 1133 N N . ALA A 1 159 ? -13.297 12.041 -4.308 1.00 95.19 159 ALA A N 1
ATOM 1134 C CA . ALA A 1 159 ? -13.624 10.698 -3.848 1.00 95.19 159 ALA A CA 1
ATOM 1135 C C . ALA A 1 159 ? -12.492 10.081 -3.010 1.00 95.19 159 ALA A C 1
ATOM 1137 O O . ALA A 1 159 ? -12.750 9.376 -2.035 1.00 95.19 159 ALA A O 1
ATOM 1138 N N . GLU A 1 160 ? -11.230 10.368 -3.345 1.00 96.50 160 GLU A N 1
ATOM 1139 C CA . GLU A 1 160 ? -10.091 9.964 -2.522 1.00 96.50 160 GLU A CA 1
ATOM 1140 C C . GLU A 1 160 ? -10.104 10.642 -1.147 1.00 96.50 160 GLU A C 1
ATOM 1142 O O . GLU A 1 160 ? -9.929 9.968 -0.132 1.00 96.50 160 GLU A O 1
ATOM 1147 N N . ARG A 1 161 ? -10.324 11.961 -1.085 1.00 96.00 161 ARG A N 1
ATOM 1148 C CA . ARG A 1 161 ? -10.390 12.680 0.198 1.00 96.00 161 ARG A CA 1
ATOM 1149 C C . ARG A 1 161 ? -11.537 12.175 1.061 1.00 96.00 161 ARG A C 1
ATOM 1151 O O . ARG A 1 161 ? -11.353 12.048 2.269 1.00 96.00 161 ARG A O 1
ATOM 1158 N N . ASP A 1 162 ? -12.677 11.868 0.457 1.00 96.62 162 ASP A N 1
ATOM 1159 C CA . ASP A 1 162 ? -13.821 11.305 1.170 1.00 96.62 162 ASP A CA 1
ATOM 1160 C C . ASP A 1 162 ? -13.492 9.909 1.710 1.00 96.62 162 ASP A C 1
ATOM 1162 O O . ASP A 1 162 ? -13.775 9.609 2.870 1.00 96.62 162 ASP A O 1
ATOM 1166 N N . ALA A 1 163 ? -12.824 9.063 0.919 1.00 95.94 163 ALA A N 1
ATOM 1167 C CA . ALA A 1 163 ? -12.356 7.760 1.385 1.00 95.94 163 ALA A CA 1
ATOM 1168 C C . ALA A 1 163 ? -11.358 7.896 2.549 1.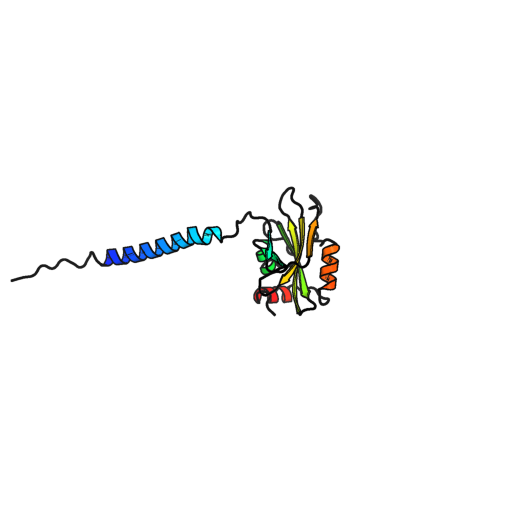00 95.94 163 ALA A C 1
ATOM 1170 O O . ALA A 1 163 ? -11.479 7.178 3.540 1.00 95.94 163 ALA A O 1
ATOM 1171 N N . MET A 1 164 ? -10.427 8.852 2.484 1.00 95.38 164 MET A N 1
ATOM 1172 C CA . MET A 1 164 ? -9.478 9.145 3.567 1.00 95.38 164 MET A CA 1
ATOM 1173 C C . MET A 1 164 ? -10.176 9.600 4.853 1.00 95.38 164 MET A C 1
ATOM 1175 O O . MET A 1 164 ? -9.846 9.112 5.933 1.00 95.38 164 MET A O 1
ATOM 1179 N N . GLN A 1 165 ? -11.152 10.508 4.749 1.00 95.88 165 GLN A N 1
ATOM 1180 C CA . GLN A 1 165 ? -11.931 10.989 5.898 1.00 95.88 165 GLN A CA 1
ATOM 1181 C C . GLN A 1 165 ? -12.744 9.867 6.550 1.00 95.88 165 GLN A C 1
ATOM 1183 O O . GLN A 1 165 ? -12.866 9.826 7.772 1.00 95.88 165 GLN A O 1
ATOM 1188 N N . ASN A 1 166 ? -13.227 8.918 5.747 1.00 95.12 166 ASN A N 1
ATOM 1189 C CA . ASN A 1 166 ? -13.936 7.729 6.212 1.00 95.12 166 ASN A CA 1
ATOM 1190 C C . ASN A 1 166 ? -12.998 6.556 6.552 1.00 95.12 166 ASN A C 1
ATOM 1192 O O . ASN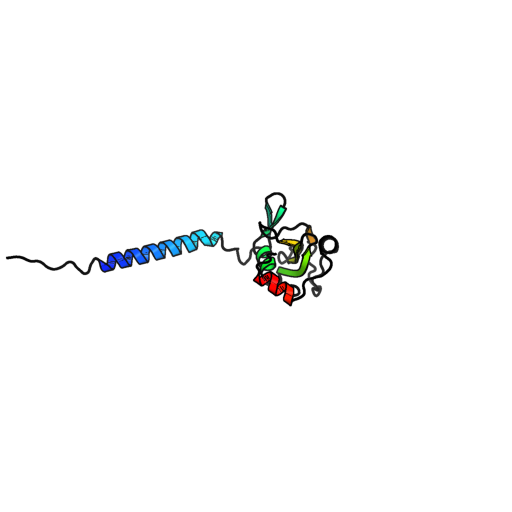 A 1 166 ? -13.433 5.406 6.591 1.00 95.12 166 ASN A O 1
ATOM 1196 N N . ALA A 1 167 ? -11.705 6.819 6.780 1.00 93.69 167 ALA A N 1
ATOM 1197 C CA . ALA A 1 167 ? -10.701 5.820 7.154 1.00 93.69 167 ALA A CA 1
ATOM 1198 C C . ALA A 1 167 ? -10.618 4.607 6.202 1.00 93.69 167 ALA A C 1
ATOM 1200 O O . ALA A 1 167 ? -10.240 3.504 6.610 1.00 93.69 167 ALA A O 1
ATOM 1201 N N . TRP A 1 168 ? -10.938 4.820 4.924 1.00 95.00 168 TRP A N 1
ATOM 1202 C CA . TRP A 1 168 ? -10.971 3.802 3.874 1.00 95.00 168 TRP A CA 1
ATOM 1203 C C . TRP A 1 168 ? -11.969 2.673 4.147 1.00 95.00 168 TRP A C 1
ATOM 1205 O O . TRP A 1 168 ? -11.767 1.539 3.712 1.00 95.00 168 TRP A O 1
ATOM 1215 N N . LEU A 1 169 ? -13.043 2.983 4.869 1.00 89.12 169 LEU A N 1
ATOM 1216 C CA . LEU A 1 169 ? -14.157 2.077 5.105 1.00 89.12 169 LEU A CA 1
ATOM 1217 C C . LEU A 1 169 ? -15.217 2.255 4.010 1.00 89.12 169 LEU A C 1
ATOM 1219 O O . LEU A 1 169 ? -15.437 3.360 3.506 1.00 89.12 169 LEU A O 1
ATOM 1223 N N . ARG A 1 170 ? -15.852 1.147 3.641 1.00 76.56 170 ARG A N 1
ATOM 1224 C CA . ARG A 1 170 ? -17.053 1.089 2.807 1.00 76.56 170 ARG A CA 1
ATOM 1225 C C . ARG A 1 170 ? -18.107 0.257 3.510 1.00 76.56 170 ARG A C 1
ATOM 1227 O O . ARG A 1 170 ? -17.702 -0.689 4.222 1.00 76.56 170 ARG A O 1
#

Sequence (170 aa):
AARKVRKGWRWSWLEWGALAAVLALGVGLGKFGLADWQPDPQAPPSVAWRDGALLAQGRLALALDQAPSGAGGVYGGTVRIVGSYVAVDGGYCRSFTANGGAGAQGLAGLACKGAAGWKLPVLVQYPAAADKPARAELPAAVQAVVEQRSNGATLDAAAERDAMQNAWLR

Foldseek 3Di:
DDDDDDDDDPPVVVVVVVVVVVVVVVVVCCCVVCVVVPQDLLAAFDWDDDPNFIATDDPRQVCVLDPAAPDCDPSVSQKHWPFWAQWPVRAIKTWIWGARDPPGWIKTFIWTQDPVGTTTPDIDTHHDDPDDDDPPDGPPVRVVVCVVTGPPDTDDRVSRVVCSVVSRDD